Protein AF-A0A7J9QZ92-F1 (afdb_monomer_lite)

Structure (mmCIF, N/CA/C/O backbone):
data_AF-A0A7J9QZ92-F1
#
_entry.id   AF-A0A7J9QZ92-F1
#
loop_
_atom_site.group_PDB
_atom_site.id
_atom_site.type_symbol
_atom_site.label_atom_id
_atom_site.label_alt_id
_atom_site.label_comp_id
_atom_site.label_asym_id
_atom_site.label_entit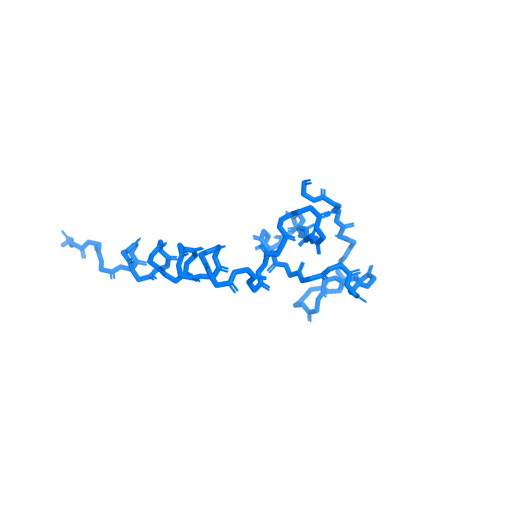y_id
_atom_site.label_seq_id
_atom_site.pdbx_PDB_ins_code
_atom_site.Cartn_x
_atom_site.Cartn_y
_atom_site.Cartn_z
_atom_site.occupancy
_atom_site.B_iso_or_equiv
_atom_site.auth_seq_id
_atom_site.auth_comp_id
_atom_site.auth_asym_id
_atom_site.auth_atom_id
_atom_site.pdbx_PDB_model_num
ATOM 1 N N . MET A 1 1 ? -2.562 30.747 -11.363 1.00 50.88 1 MET A N 1
ATOM 2 C CA . MET A 1 1 ? -1.962 29.708 -10.500 1.00 50.88 1 MET A CA 1
ATOM 3 C C . MET A 1 1 ? -2.659 29.741 -9.153 1.00 50.88 1 MET A C 1
ATOM 5 O O . MET A 1 1 ? -2.338 30.621 -8.369 1.00 50.88 1 MET A O 1
ATOM 9 N N . GLN A 1 2 ? -3.614 28.844 -8.902 1.00 44.38 2 GLN A N 1
ATOM 10 C CA . GLN A 1 2 ? -4.046 28.498 -7.543 1.00 44.38 2 GLN A CA 1
ATOM 11 C C . GLN A 1 2 ? -4.383 27.003 -7.521 1.00 44.38 2 GLN A C 1
ATOM 13 O O . GLN A 1 2 ? -5.130 26.513 -8.364 1.00 44.38 2 GLN A O 1
ATOM 18 N N . ASN A 1 3 ? -3.708 26.299 -6.616 1.00 45.88 3 ASN A N 1
ATOM 19 C CA . ASN A 1 3 ? 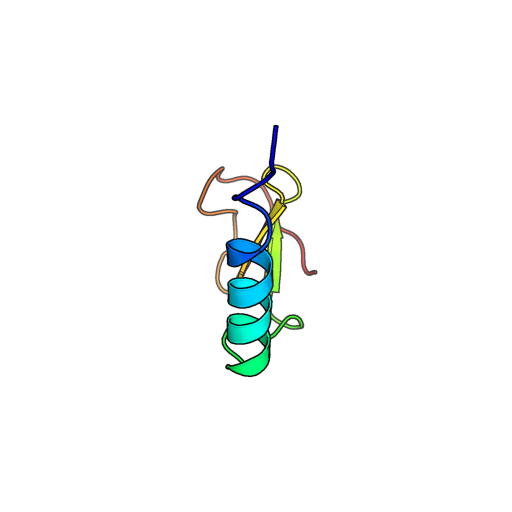-3.674 24.851 -6.465 1.00 45.88 3 ASN A CA 1
ATOM 20 C C . ASN A 1 3 ? -5.015 24.364 -5.905 1.00 45.88 3 ASN A C 1
ATOM 22 O O . ASN A 1 3 ? -5.299 24.619 -4.739 1.00 45.88 3 ASN A O 1
ATOM 26 N N . PHE A 1 4 ? -5.834 23.690 -6.715 1.00 46.22 4 PHE A N 1
ATOM 27 C CA . PHE A 1 4 ? -7.156 23.201 -6.292 1.00 46.22 4 PHE A CA 1
ATOM 28 C C . PHE A 1 4 ? -7.195 21.689 -6.004 1.00 46.22 4 PHE A C 1
ATOM 30 O O . PHE A 1 4 ? -8.231 21.164 -5.618 1.00 46.22 4 PHE A O 1
ATOM 37 N N . GLU A 1 5 ? -6.073 20.979 -6.154 1.00 49.19 5 GLU A N 1
ATOM 38 C CA . GLU A 1 5 ? -6.040 19.506 -6.079 1.00 49.19 5 GLU A CA 1
ATOM 39 C C . GLU A 1 5 ? -5.503 18.944 -4.750 1.00 49.19 5 GLU A C 1
ATOM 41 O O . GLU A 1 5 ? -5.481 17.732 -4.562 1.00 49.19 5 GLU A O 1
ATOM 46 N N . ASN A 1 6 ? -5.101 19.795 -3.796 1.00 50.44 6 ASN A N 1
ATOM 47 C CA . ASN A 1 6 ? -4.398 19.341 -2.584 1.00 50.44 6 ASN A CA 1
ATOM 48 C C . ASN A 1 6 ? -5.258 19.234 -1.312 1.00 50.44 6 ASN A C 1
ATOM 50 O O . ASN A 1 6 ? -4.803 18.653 -0.333 1.00 50.44 6 ASN A O 1
ATOM 54 N N . ASP A 1 7 ? -6.485 19.762 -1.309 1.00 51.50 7 ASP A N 1
ATOM 55 C CA . ASP A 1 7 ? -7.351 19.750 -0.114 1.00 51.50 7 ASP A CA 1
ATOM 56 C C . ASP A 1 7 ? -8.303 18.542 -0.088 1.00 51.50 7 ASP A C 1
ATOM 58 O O . ASP A 1 7 ? -8.609 17.984 0.965 1.00 51.50 7 ASP A O 1
ATOM 62 N N . TYR A 1 8 ? -8.731 18.077 -1.267 1.00 49.97 8 TYR A N 1
ATOM 63 C CA . TYR A 1 8 ? -9.651 16.942 -1.375 1.00 49.97 8 TYR A CA 1
ATOM 64 C C . TYR A 1 8 ? -8.980 15.630 -0.947 1.00 49.97 8 TYR A C 1
ATOM 66 O O . TYR A 1 8 ? -9.555 14.853 -0.190 1.00 49.97 8 TYR A O 1
ATOM 74 N N . SER A 1 9 ? -7.724 15.428 -1.355 1.00 58.94 9 SER A N 1
ATOM 75 C CA . SER A 1 9 ? -6.934 14.239 -1.016 1.00 58.94 9 SER A CA 1
ATOM 76 C C . SER A 1 9 ? -6.614 14.149 0.479 1.00 58.94 9 SER A C 1
ATOM 78 O O . SER A 1 9 ? -6.669 13.066 1.054 1.00 58.94 9 SER A O 1
ATOM 80 N N . ALA A 1 10 ? -6.316 15.276 1.133 1.00 57.69 10 ALA A N 1
ATOM 81 C CA . ALA A 1 10 ? -6.006 15.302 2.563 1.00 57.69 10 ALA A CA 1
ATOM 82 C C . ALA A 1 10 ? -7.237 14.975 3.419 1.00 57.69 10 ALA A C 1
ATOM 84 O O . ALA A 1 10 ? -7.144 14.198 4.371 1.00 57.69 10 ALA A O 1
ATOM 85 N N . LYS A 1 11 ? -8.399 15.516 3.040 1.00 61.06 11 LYS A N 1
ATOM 86 C CA . LYS A 1 11 ? -9.659 15.271 3.742 1.00 61.06 11 LYS A CA 1
ATOM 87 C C . LYS A 1 11 ? -10.135 13.827 3.579 1.00 61.06 11 LYS A C 1
ATOM 89 O O . LYS A 1 11 ? -10.502 13.209 4.570 1.00 61.06 11 LYS A O 1
ATOM 94 N N . LEU A 1 12 ? -9.999 13.256 2.378 1.00 63.66 12 LEU A N 1
ATOM 95 C CA . LEU A 1 12 ? -10.294 11.841 2.129 1.00 63.66 12 LEU A CA 1
ATOM 96 C C . LEU A 1 12 ? -9.399 10.918 2.968 1.00 63.66 12 LEU A C 1
ATOM 98 O O . LEU A 1 12 ? -9.874 9.960 3.566 1.00 63.66 12 LEU A O 1
ATOM 102 N N . LEU A 1 13 ? -8.097 11.217 3.040 1.00 61.44 13 LEU A N 1
ATOM 103 C CA . LEU A 1 13 ? -7.149 10.444 3.846 1.00 61.44 13 LEU A CA 1
ATOM 104 C C . LEU A 1 13 ? -7.460 10.539 5.345 1.00 61.44 13 LEU A C 1
ATOM 106 O O . LEU A 1 13 ? -7.266 9.562 6.067 1.00 61.44 13 LEU A O 1
ATOM 110 N N . GLN A 1 14 ? -7.939 11.691 5.817 1.00 62.06 14 GLN A N 1
ATOM 111 C CA . GLN A 1 14 ? -8.363 11.865 7.204 1.00 62.06 14 GLN A CA 1
ATOM 112 C C . GLN A 1 14 ? -9.666 11.110 7.498 1.00 62.06 14 GLN A C 1
ATOM 114 O O . GLN A 1 14 ? -9.716 10.368 8.474 1.00 62.06 14 GLN A O 1
ATOM 119 N N . GLU A 1 15 ? -10.671 11.205 6.628 1.00 60.84 15 GLU A N 1
ATOM 120 C CA . GLU A 1 15 ? -11.944 10.482 6.764 1.00 60.84 15 GLU A CA 1
ATOM 121 C C . GLU A 1 15 ? -11.744 8.958 6.728 1.00 60.84 15 GLU A C 1
ATOM 123 O O . GLU A 1 15 ? -12.381 8.221 7.479 1.00 60.84 15 GLU A O 1
ATOM 128 N N . VAL A 1 16 ? -10.806 8.476 5.910 1.00 62.34 16 VAL A N 1
ATOM 129 C CA . VAL A 1 16 ? -10.416 7.061 5.831 1.00 62.34 16 VAL A CA 1
ATOM 130 C C . VAL A 1 16 ? -9.700 6.582 7.101 1.00 62.34 16 VAL A C 1
ATOM 132 O O . VAL A 1 16 ? -9.972 5.474 7.571 1.00 62.34 16 VAL A O 1
ATOM 135 N N . LYS A 1 17 ? -8.827 7.415 7.687 1.00 59.25 17 LYS A N 1
ATOM 136 C CA . LYS A 1 17 ? -8.175 7.131 8.977 1.00 59.25 17 LYS A CA 1
ATOM 137 C C . LYS A 1 17 ? -9.177 7.127 10.133 1.00 59.25 17 LYS A C 1
ATOM 139 O O . LYS A 1 17 ? -9.133 6.233 10.971 1.00 59.25 17 LYS A O 1
ATOM 144 N N . GLU A 1 18 ? -10.090 8.095 10.168 1.00 60.41 18 GLU A N 1
ATOM 145 C CA . GLU A 1 18 ? -11.099 8.236 11.229 1.00 60.41 18 GLU A CA 1
ATOM 146 C C . GLU A 1 18 ? -12.209 7.177 11.131 1.00 60.41 18 GLU A C 1
ATOM 148 O O . GLU A 1 18 ? -12.758 6.769 12.152 1.00 60.41 18 GLU A O 1
ATOM 153 N N . SER A 1 19 ? -12.493 6.667 9.929 1.00 62.06 19 SER A N 1
ATOM 154 C CA . SER A 1 19 ? -13.451 5.571 9.718 1.00 62.06 19 SER A CA 1
ATOM 155 C C . SER A 1 19 ? -12.900 4.187 10.089 1.00 62.06 19 SER A C 1
ATOM 157 O O . SER A 1 19 ? -13.634 3.205 9.993 1.00 62.06 19 SER A O 1
ATOM 159 N N . GLY A 1 20 ? -11.615 4.074 10.456 1.00 56.03 20 GLY A N 1
ATOM 160 C CA . GLY A 1 20 ? -10.948 2.782 10.669 1.00 56.03 20 GLY A CA 1
ATOM 161 C C . GLY A 1 20 ? -10.874 1.920 9.401 1.00 56.03 20 GLY A C 1
ATOM 162 O O . GLY A 1 20 ? -10.679 0.712 9.485 1.00 56.03 20 GLY A O 1
ATOM 163 N N . LEU A 1 21 ? -11.064 2.530 8.223 1.00 56.28 21 LEU A N 1
ATOM 164 C CA . LEU A 1 21 ? -11.142 1.829 6.938 1.00 56.28 21 LEU A CA 1
ATOM 165 C C . LEU A 1 21 ? -9.754 1.464 6.390 1.00 56.28 21 LEU A C 1
ATOM 167 O O . LEU A 1 21 ? -9.627 0.560 5.569 1.00 56.28 21 LEU A O 1
ATOM 171 N N . LEU A 1 22 ? -8.720 2.168 6.850 1.00 58.22 22 LEU A N 1
ATOM 172 C CA . LEU A 1 22 ? -7.321 1.800 6.674 1.00 58.22 22 LEU A CA 1
ATOM 173 C C . LEU A 1 22 ? -6.674 1.748 8.048 1.00 58.22 22 LEU A C 1
ATOM 175 O O . LEU A 1 22 ? -6.165 2.739 8.570 1.00 58.22 22 LEU A O 1
ATOM 179 N N . ASP A 1 23 ? -6.726 0.560 8.628 1.00 64.81 23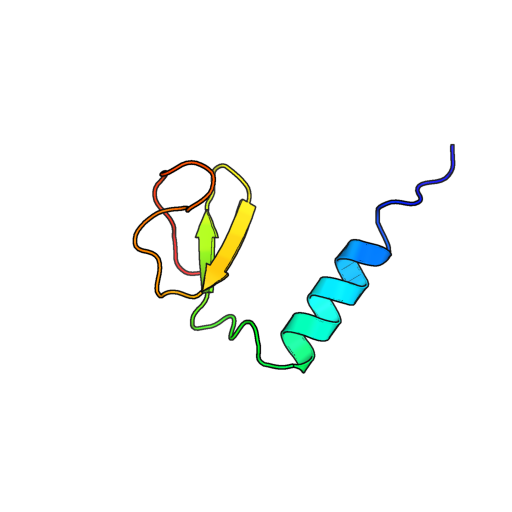 ASP A N 1
ATOM 180 C CA . ASP A 1 23 ? -5.885 0.192 9.747 1.00 64.81 23 ASP A CA 1
ATOM 181 C C . ASP A 1 23 ? -4.434 0.212 9.247 1.00 64.81 23 ASP A C 1
ATOM 183 O O . ASP A 1 23 ? -4.012 -0.660 8.488 1.00 64.81 23 ASP A O 1
ATOM 187 N N . THR A 1 24 ? -3.691 1.276 9.561 1.00 63.72 24 THR A N 1
ATOM 188 C CA . THR A 1 24 ? -2.331 1.484 9.036 1.00 63.72 24 THR A CA 1
ATOM 189 C C . THR A 1 24 ? -1.362 0.386 9.471 1.00 63.72 24 THR A C 1
ATOM 191 O O . THR A 1 24 ? -0.363 0.166 8.797 1.00 63.72 24 THR A O 1
ATOM 194 N N . GLU A 1 25 ? -1.668 -0.340 10.551 1.00 69.06 25 GLU A N 1
ATOM 195 C CA . GLU A 1 25 ? -0.906 -1.525 10.973 1.00 69.06 25 GLU A CA 1
ATOM 196 C C . GLU A 1 25 ? -1.147 -2.739 10.050 1.00 69.06 25 GLU A C 1
ATOM 198 O O . GLU A 1 25 ? -0.319 -3.647 9.973 1.00 69.06 25 GLU A O 1
ATOM 203 N N . ASN A 1 26 ? -2.255 -2.737 9.300 1.00 74.31 26 ASN A N 1
ATOM 204 C CA . ASN A 1 26 ? -2.645 -3.747 8.314 1.00 74.31 26 ASN A CA 1
ATOM 205 C C . ASN A 1 26 ? -2.728 -3.158 6.896 1.00 74.31 26 ASN A C 1
ATOM 207 O O . ASN A 1 26 ? -3.534 -3.605 6.073 1.00 74.31 26 ASN A O 1
ATOM 211 N N . ALA A 1 27 ? -1.899 -2.158 6.602 1.00 81.31 27 ALA A N 1
ATOM 212 C CA . ALA A 1 27 ? -1.794 -1.555 5.286 1.00 81.31 27 ALA A CA 1
ATOM 213 C C . ALA A 1 27 ? -0.470 -1.933 4.610 1.00 81.31 27 ALA A C 1
ATOM 215 O O . ALA A 1 27 ? 0.562 -2.137 5.248 1.00 81.31 27 ALA A O 1
ATOM 216 N N . LEU A 1 28 ? -0.520 -2.026 3.287 1.00 85.38 28 LEU A N 1
ATOM 217 C CA . LEU A 1 28 ? 0.632 -2.223 2.427 1.00 85.38 28 LEU A CA 1
ATOM 218 C C . LEU A 1 28 ? 0.838 -0.970 1.580 1.00 85.38 28 LEU A C 1
ATOM 220 O O . LEU A 1 28 ? -0.113 -0.401 1.040 1.00 85.38 28 LEU A O 1
ATOM 224 N N . ASN A 1 29 ? 2.095 -0.568 1.434 1.00 87.00 29 ASN A N 1
ATOM 225 C CA . ASN A 1 29 ? 2.540 0.487 0.541 1.00 87.00 29 ASN A CA 1
ATOM 226 C C . ASN A 1 29 ? 3.300 -0.108 -0.648 1.00 87.00 29 ASN A C 1
ATOM 228 O O . ASN A 1 29 ? 4.191 -0.953 -0.504 1.00 87.00 29 ASN A O 1
ATOM 232 N N . CYS A 1 30 ? 2.980 0.359 -1.851 1.00 86.56 30 CYS A N 1
ATOM 233 C CA . CYS A 1 30 ? 3.785 0.074 -3.028 1.00 86.56 30 CYS A CA 1
ATOM 234 C C . CYS A 1 30 ? 4.806 1.189 -3.276 1.00 86.56 30 CYS A C 1
ATOM 236 O O . CYS A 1 30 ? 4.434 2.296 -3.639 1.00 86.56 30 CYS A O 1
ATOM 238 N N . ILE A 1 31 ? 6.103 0.874 -3.229 1.00 84.19 31 ILE A N 1
ATOM 239 C CA . ILE A 1 31 ? 7.175 1.859 -3.468 1.00 84.19 31 ILE A CA 1
ATOM 240 C C . ILE A 1 31 ? 7.160 2.486 -4.875 1.00 84.19 31 ILE A C 1
ATOM 242 O O . ILE A 1 3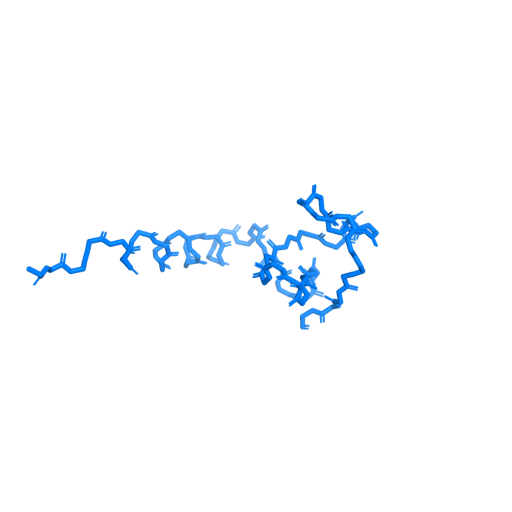1 ? 7.693 3.572 -5.069 1.00 84.19 31 ILE A O 1
ATOM 246 N N . ASN A 1 32 ? 6.557 1.815 -5.864 1.00 84.31 32 ASN A N 1
ATOM 247 C CA . ASN A 1 32 ? 6.548 2.298 -7.247 1.00 84.31 32 ASN A CA 1
ATOM 248 C C . ASN A 1 32 ? 5.462 3.344 -7.512 1.00 84.31 32 ASN A C 1
ATOM 250 O O . ASN A 1 32 ? 5.713 4.311 -8.222 1.00 84.31 32 ASN A O 1
ATOM 254 N N . CYS A 1 33 ? 4.256 3.153 -6.973 1.00 85.88 33 CYS A N 1
ATOM 255 C CA . CYS A 1 33 ? 3.137 4.081 -7.178 1.00 85.88 33 CYS A CA 1
ATOM 256 C C . CYS A 1 33 ? 2.748 4.862 -5.918 1.00 85.88 33 CYS A C 1
ATOM 258 O O . CYS A 1 33 ? 1.867 5.714 -5.984 1.00 85.88 33 CYS A O 1
ATOM 260 N N . ASN A 1 34 ? 3.393 4.570 -4.785 1.00 82.19 34 ASN A N 1
ATOM 261 C CA . ASN A 1 34 ? 3.124 5.135 -3.464 1.00 82.19 34 ASN A CA 1
ATOM 262 C C . ASN A 1 34 ? 1.651 5.008 -3.027 1.00 82.19 34 ASN A C 1
ATOM 264 O O . ASN A 1 34 ? 1.145 5.825 -2.257 1.00 82.19 34 ASN A O 1
ATOM 268 N N . ALA A 1 35 ? 0.952 4.003 -3.566 1.00 82.12 35 ALA A N 1
ATOM 269 C CA . ALA A 1 35 ? -0.423 3.688 -3.213 1.00 82.12 35 ALA A CA 1
ATOM 270 C C . ALA A 1 35 ? -0.457 2.856 -1.929 1.00 82.12 35 ALA A C 1
ATOM 272 O O . ALA A 1 35 ? 0.362 1.949 -1.755 1.00 82.12 35 ALA A O 1
ATOM 273 N N . ILE A 1 36 ? -1.440 3.151 -1.080 1.00 83.25 36 ILE A N 1
ATOM 274 C CA . ILE A 1 36 ? -1.687 2.468 0.190 1.00 83.25 36 ILE A CA 1
ATOM 275 C C . ILE A 1 36 ? -2.999 1.690 0.065 1.00 83.25 36 ILE A C 1
ATOM 277 O O . ILE A 1 36 ? -4.008 2.247 -0.370 1.00 83.25 36 ILE A O 1
ATOM 281 N N . PHE A 1 37 ? -2.984 0.410 0.421 1.00 80.69 37 PHE A N 1
ATOM 282 C CA . PHE A 1 37 ? -4.138 -0.493 0.339 1.00 80.69 37 PHE A CA 1
ATOM 283 C C . PHE A 1 37 ? -4.087 -1.540 1.465 1.00 80.69 37 PHE A C 1
ATOM 285 O O . PHE A 1 37 ? -3.059 -1.662 2.132 1.00 80.69 37 PHE A O 1
ATOM 292 N N . PRO A 1 38 ? -5.178 -2.286 1.716 1.00 81.44 38 PRO A N 1
ATOM 293 C CA . PRO A 1 38 ? -5.213 -3.286 2.784 1.00 81.44 38 PRO A CA 1
ATOM 294 C C . PRO A 1 38 ? -4.204 -4.432 2.585 1.00 81.44 38 PRO A C 1
ATOM 296 O O . PRO A 1 38 ? -3.834 -4.771 1.461 1.00 81.44 38 PRO A O 1
ATOM 299 N N . LYS A 1 39 ? -3.793 -5.086 3.677 1.00 80.31 39 LYS A N 1
ATOM 300 C CA . LYS A 1 39 ? -2.802 -6.183 3.686 1.00 80.31 39 LYS A CA 1
ATOM 301 C C . LYS A 1 39 ? -3.265 -7.504 3.055 1.00 80.31 39 LYS A C 1
ATOM 303 O O . LYS A 1 39 ? -2.506 -8.464 2.991 1.00 80.31 39 LYS A O 1
ATOM 308 N N . GLU A 1 40 ? -4.489 -7.556 2.539 1.00 80.50 40 GLU A N 1
ATOM 309 C CA . GLU A 1 40 ? -5.012 -8.717 1.806 1.00 80.50 40 GLU A CA 1
ATOM 310 C C . GLU A 1 40 ? -4.343 -8.928 0.433 1.00 80.50 40 GLU A C 1
ATOM 312 O O . GLU A 1 40 ? -4.431 -10.013 -0.139 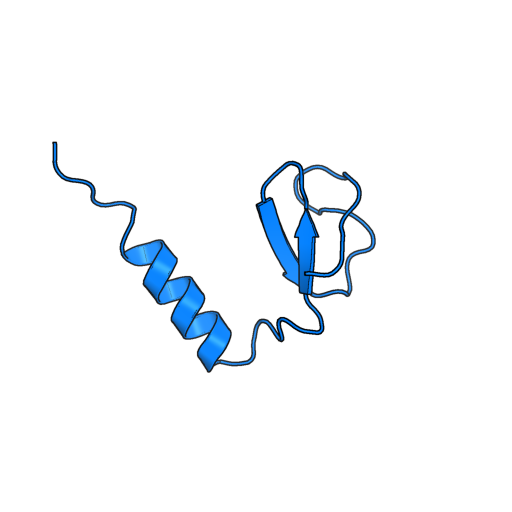1.00 80.50 40 GLU A O 1
ATOM 317 N N . TYR A 1 41 ? -3.652 -7.913 -0.095 1.00 76.81 41 TYR A N 1
ATOM 318 C CA . TYR A 1 41 ? -3.033 -7.962 -1.418 1.00 76.8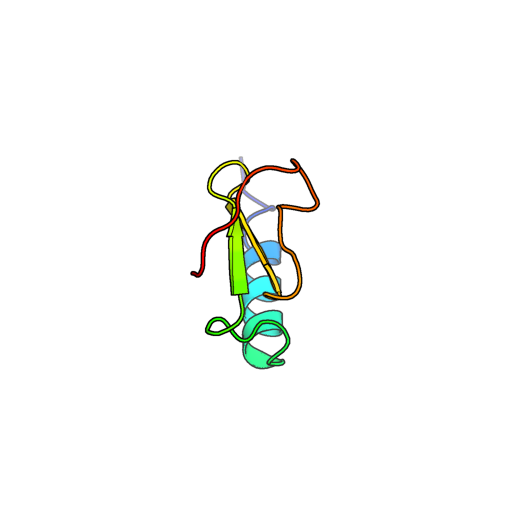1 41 TYR A CA 1
ATOM 319 C C . TYR A 1 41 ? -1.569 -8.429 -1.359 1.00 76.81 41 TYR A C 1
ATOM 321 O O . TYR A 1 41 ? -0.719 -7.761 -0.785 1.00 76.81 41 TYR A O 1
ATOM 329 N N . GLU A 1 42 ? -1.222 -9.523 -2.048 1.00 83.06 42 GLU A N 1
ATOM 330 C CA . GLU A 1 42 ? 0.179 -9.986 -2.154 1.00 83.06 42 GLU A CA 1
ATOM 331 C C . GLU A 1 42 ? 1.054 -9.096 -3.066 1.00 83.06 42 GLU A C 1
ATOM 333 O O . GLU A 1 42 ? 2.287 -9.117 -2.989 1.00 83.06 42 GLU A O 1
ATOM 338 N N . LYS A 1 43 ? 0.425 -8.327 -3.966 1.00 85.50 43 LYS A N 1
ATOM 339 C CA . LYS A 1 43 ? 1.062 -7.427 -4.943 1.00 85.50 43 LYS A CA 1
ATOM 340 C C . LYS A 1 43 ? 0.212 -6.182 -5.159 1.00 85.50 43 LYS A C 1
ATOM 342 O O . LYS A 1 43 ? -0.988 -6.191 -4.905 1.00 85.50 43 LYS A O 1
ATOM 347 N N . CYS A 1 44 ? 0.820 -5.122 -5.684 1.00 86.25 44 CYS A N 1
ATOM 348 C CA . CYS A 1 44 ? 0.113 -3.878 -5.943 1.00 86.25 44 CYS A CA 1
ATOM 349 C C . CYS A 1 44 ? -0.937 -4.093 -7.046 1.00 86.25 44 CYS A C 1
ATOM 351 O O . CYS A 1 44 ? -0.549 -4.443 -8.160 1.00 86.25 44 CYS A O 1
ATOM 353 N N . PRO A 1 45 ? -2.230 -3.818 -6.814 1.00 83.62 45 PRO A N 1
ATOM 354 C CA . PRO A 1 45 ? -3.262 -4.021 -7.835 1.00 83.62 45 PRO A CA 1
ATOM 355 C C . PRO A 1 45 ? -3.130 -3.065 -9.032 1.00 83.62 45 PRO A C 1
ATOM 357 O O . PRO A 1 45 ? -3.685 -3.321 -10.093 1.00 83.62 45 PRO A O 1
ATOM 360 N N . HIS A 1 46 ? -2.385 -1.965 -8.883 1.00 85.00 46 HIS A N 1
ATOM 361 C CA . HIS A 1 46 ? -2.211 -0.966 -9.940 1.00 85.00 46 HIS A CA 1
ATOM 362 C C . HIS A 1 46 ? -1.038 -1.252 -10.873 1.00 85.00 46 HIS A C 1
ATOM 364 O O . HIS A 1 46 ? -1.077 -0.877 -12.041 1.00 85.00 46 HIS A O 1
ATOM 370 N N . CYS A 1 47 ? 0.039 -1.837 -10.350 1.00 88.75 47 CYS A N 1
ATOM 371 C CA . CYS A 1 47 ? 1.285 -1.994 -11.101 1.00 88.75 47 CYS A CA 1
ATOM 372 C C . CYS A 1 47 ? 1.927 -3.375 -10.953 1.00 88.75 47 CYS A C 1
ATOM 374 O O . CYS A 1 47 ? 3.047 -3.565 -11.415 1.00 88.75 47 CYS A O 1
ATOM 376 N N . GLU A 1 48 ? 1.260 -4.300 -10.258 1.00 87.00 48 GLU A N 1
ATOM 377 C CA . GLU A 1 48 ? 1.666 -5.693 -10.018 1.00 87.00 48 GLU A CA 1
ATOM 378 C C . GLU A 1 48 ? 3.050 -5.862 -9.365 1.00 87.00 48 GLU A C 1
ATOM 380 O O . GLU A 1 48 ? 3.584 -6.969 -9.261 1.00 87.00 48 GLU A O 1
ATOM 385 N N . ASN A 1 49 ? 3.629 -4.764 -8.873 1.00 87.81 49 ASN A N 1
ATOM 386 C CA . ASN A 1 49 ? 4.905 -4.760 -8.180 1.00 87.81 49 ASN A CA 1
ATOM 387 C C . ASN A 1 49 ? 4.771 -5.241 -6.738 1.00 87.81 49 ASN A C 1
ATOM 389 O O . ASN A 1 49 ? 3.684 -5.281 -6.155 1.00 87.81 49 ASN A O 1
ATOM 393 N N . LYS A 1 50 ? 5.927 -5.561 -6.151 1.00 85.81 50 LYS A N 1
ATOM 394 C CA . LYS A 1 50 ? 6.035 -5.932 -4.745 1.00 85.81 50 LYS A CA 1
ATOM 395 C C . LYS A 1 50 ? 5.601 -4.776 -3.840 1.00 85.81 50 LYS A C 1
ATOM 397 O O . LYS A 1 50 ? 5.825 -3.600 -4.140 1.00 85.81 50 LYS A O 1
ATOM 402 N N . VAL A 1 51 ? 4.969 -5.155 -2.745 1.00 86.50 51 VAL A N 1
ATOM 403 C CA . VAL A 1 51 ? 4.368 -4.278 -1.745 1.00 86.50 51 VAL A CA 1
ATOM 404 C C . VAL A 1 51 ? 5.041 -4.539 -0.405 1.00 86.50 51 VAL A C 1
ATOM 406 O O . VAL A 1 51 ? 5.633 -5.605 -0.211 1.00 86.50 51 VAL A O 1
ATOM 409 N N . PHE A 1 52 ? 5.007 -3.554 0.482 1.00 81.75 52 PHE A N 1
ATOM 410 C CA . PHE A 1 52 ? 5.703 -3.584 1.765 1.00 81.75 52 PHE A CA 1
ATOM 411 C C . PHE A 1 52 ? 4.756 -3.124 2.861 1.00 81.75 52 PHE A C 1
ATOM 413 O O . PHE A 1 52 ? 3.922 -2.261 2.609 1.00 81.75 52 PHE A O 1
ATOM 420 N N . ASP A 1 53 ? 4.890 -3.687 4.058 1.00 80.69 53 ASP A N 1
ATOM 421 C CA . ASP A 1 53 ? 4.200 -3.162 5.236 1.00 80.69 53 ASP A CA 1
ATOM 422 C C . ASP A 1 53 ? 4.595 -1.692 5.446 1.00 80.69 53 ASP A C 1
ATOM 424 O O . ASP A 1 53 ? 5.764 -1.333 5.248 1.00 80.69 53 ASP A O 1
ATOM 428 N N . THR A 1 54 ? 3.609 -0.846 5.756 1.00 66.88 54 THR A N 1
ATOM 429 C CA . THR A 1 54 ? 3.835 0.571 6.090 1.00 66.88 54 THR A CA 1
ATOM 430 C C . THR A 1 54 ? 4.548 0.769 7.416 1.00 66.88 54 THR A C 1
ATOM 432 O O . THR A 1 54 ? 4.317 -0.033 8.346 1.00 66.88 54 THR A O 1
#

Secondary structure (DSSP, 8-state):
----SHHHHHHHHHHHHHTTSS-GGGEEE-TTT--EEETT-SS-TTT----EE-

Radius of gyration: 12.9 Å; chains: 1; bounding box: 21×40×22 Å

pLDDT: mean 70.95, std 14.03, range [44.38, 88.75]

Sequence (54 aa):
MQNFENDYSAKLLQEVKESGLLDTENALNCINCNAIFPKEYEKCPHCENKVFDT

Foldseek 3Di:
DDDPPPPVVVVVVVVCVVVCVCPLQQWKADPVPRDIDGVPDCADPVPRHGIHRD